Protein AF-K9Y235-F1 (afdb_monomer)

Nearest PDB structures (foldseek):
  1bdv-assembly1_B  TM=8.508E-01  e=1.990E-01  Lederbergvirus P22
  2ba3-assembly1_B  TM=8.684E-01  e=7.360E-01  Plasmid R64
  7odt-assembly1_a  TM=5.300E-01  e=9.327E+00  Homo sapiens

Solvent-accessible surface area (backbone atoms only — not comparable to full-atom values): 3957 Å² total; per-residue (Å²): 137,81,83,78,82,82,72,79,68,81,67,73,74,82,78,89,82,86,83,93,67,57,74,68,57,49,54,52,45,49,51,51,12,53,78,67,76,42,52,55,70,57,42,52,52,51,54,50,50,55,52,48,56,52,30,45,75,68,68,75,93

Sequence (61 aa):
MFNTDLYMNDTEMKKRMSLYLTPSLKKQLEQLAKVNNRTMSNMVEVLIIEAIEKAKTNNQI

InterPro domains:
  IPR010985 Ribbon-helix-helix [SSF47598] (15-56)
  IPR012869 CopG-like ribbon-helix-helix domain [PF07878] (15-56)
  IPR013321 Arc-type ribbon-helix-helix [G3DSA:1.10.1220.10] (13-57)

Foldseek 3Di:
DDPPPPPPPCPVPDDDDDDDDDPVVVVVLCVVCVVVVHDSVVSVVVVVVVVVVVCVVVVVD

Mean predicted aligned error: 8.35 Å

Radius of gyration: 17.3 Å; Cα contacts (8 Å, |Δi|>4): 15; chains: 1; bounding box: 49×38×35 Å

pLDDT: mean 86.2, std 18.89, range [41.0, 98.38]

Organism: Stanieria cyanosphaera (strain ATCC 29371 / PCC 7437) (NCBI:txid111780)

Secondary structure (DSSP, 8-state):
----TT-------PPP------HHHHHHHHHHHHHTT--HHHHHHHHHHHHHHHHHHTT--

Structure (mmCIF, N/CA/C/O backbone):
data_AF-K9Y235-F1
#
_entry.id   AF-K9Y235-F1
#
loop_
_atom_site.group_PDB
_atom_site.id
_atom_site.type_symbol
_atom_site.label_atom_id
_atom_site.label_alt_id
_atom_site.label_comp_id
_atom_site.label_asym_id
_atom_site.label_entity_id
_atom_site.label_seq_id
_atom_site.pdbx_PDB_ins_code
_atom_site.Cartn_x
_atom_site.Cartn_y
_atom_site.Cartn_z
_atom_site.occupancy
_atom_site.B_iso_or_equiv
_atom_site.auth_seq_id
_atom_site.auth_comp_id
_atom_site.auth_asym_id
_atom_site.auth_atom_id
_atom_site.pdbx_PDB_model_num
ATOM 1 N N . MET A 1 1 ? -33.188 28.504 -15.973 1.00 41.00 1 MET A N 1
ATOM 2 C CA . MET A 1 1 ? -31.964 28.788 -15.197 1.00 41.00 1 MET A CA 1
ATOM 3 C C . MET A 1 1 ? -31.570 27.486 -14.525 1.00 41.00 1 MET A C 1
ATOM 5 O O . MET A 1 1 ? -32.257 27.068 -13.606 1.00 41.00 1 MET A O 1
ATOM 9 N N . PHE A 1 2 ? -30.586 26.773 -15.070 1.00 43.03 2 PHE A N 1
ATOM 10 C CA . PHE A 1 2 ? -30.070 25.556 -14.444 1.00 43.03 2 PHE A CA 1
ATOM 11 C C . PHE A 1 2 ? -28.926 25.977 -13.521 1.00 43.03 2 PHE A C 1
ATOM 13 O O . PHE A 1 2 ? -27.946 26.537 -14.004 1.00 43.03 2 PHE A O 1
ATOM 20 N N . ASN A 1 3 ? -29.093 25.780 -12.211 1.00 44.19 3 ASN A N 1
ATOM 21 C CA . ASN A 1 3 ? -28.041 26.025 -11.225 1.00 44.19 3 ASN A CA 1
ATOM 22 C C . ASN A 1 3 ? -26.890 25.051 -11.4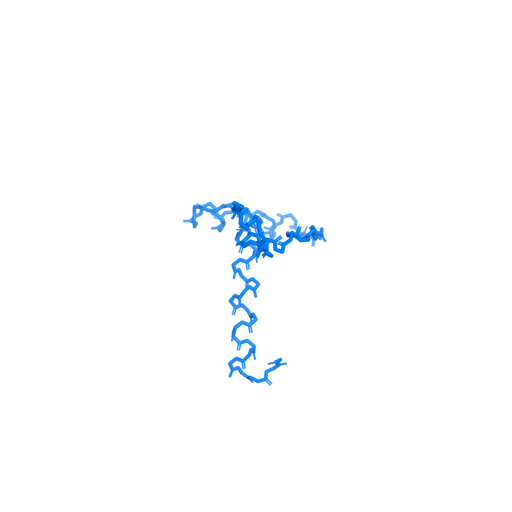84 1.00 44.19 3 ASN A C 1
ATOM 24 O O . ASN A 1 3 ? -27.016 23.852 -11.249 1.00 44.19 3 ASN A O 1
ATOM 28 N N . THR A 1 4 ? -25.777 25.579 -11.979 1.00 52.44 4 THR A N 1
ATOM 29 C CA . THR A 1 4 ? -24.525 24.851 -12.221 1.00 52.44 4 THR A CA 1
ATOM 30 C C . THR A 1 4 ? -23.667 24.689 -10.962 1.00 52.44 4 THR A C 1
ATOM 32 O O . THR A 1 4 ? -22.587 24.113 -11.035 1.00 52.44 4 THR A O 1
ATOM 35 N N . ASP A 1 5 ? -24.148 25.131 -9.798 1.00 50.88 5 ASP A N 1
ATOM 36 C CA . ASP A 1 5 ? -23.352 25.228 -8.564 1.00 50.88 5 ASP A CA 1
ATOM 37 C C . ASP A 1 5 ? -23.257 23.921 -7.748 1.00 50.88 5 ASP A C 1
ATOM 39 O O . ASP A 1 5 ? -22.773 23.925 -6.620 1.00 50.88 5 ASP A O 1
ATOM 43 N N . LEU A 1 6 ? -23.697 22.782 -8.296 1.00 50.44 6 LEU A N 1
ATOM 44 C CA . LEU A 1 6 ? -23.795 21.503 -7.569 1.00 50.44 6 LEU A CA 1
ATOM 45 C C . LEU A 1 6 ? -22.732 20.455 -7.936 1.00 50.44 6 LEU A C 1
ATOM 47 O O . LEU A 1 6 ? -22.851 19.298 -7.545 1.00 50.44 6 LEU A O 1
ATOM 51 N N . TYR A 1 7 ? -21.658 20.861 -8.615 1.00 49.72 7 TYR A N 1
ATOM 52 C CA . TYR A 1 7 ? -20.460 20.034 -8.798 1.00 49.72 7 TYR A CA 1
ATOM 53 C C . TYR A 1 7 ? -19.245 20.653 -8.100 1.00 49.72 7 TYR A C 1
ATOM 55 O O . TYR A 1 7 ? -18.172 20.781 -8.684 1.00 49.72 7 TYR A O 1
ATOM 63 N N . MET A 1 8 ? -19.392 20.997 -6.819 1.00 46.47 8 MET A N 1
ATOM 64 C CA . MET A 1 8 ? -18.249 21.046 -5.903 1.00 46.47 8 MET A CA 1
ATOM 65 C C . MET A 1 8 ? -17.830 19.603 -5.601 1.00 46.47 8 MET A C 1
ATOM 67 O O . MET A 1 8 ? -18.052 19.073 -4.517 1.00 46.47 8 MET A O 1
ATOM 71 N N . ASN A 1 9 ? -17.264 18.933 -6.605 1.00 45.06 9 ASN A N 1
ATOM 72 C CA . ASN A 1 9 ? -16.373 17.824 -6.328 1.00 45.06 9 ASN A CA 1
ATOM 73 C C . ASN A 1 9 ? -15.119 18.469 -5.741 1.00 45.06 9 ASN A C 1
ATOM 75 O O . ASN A 1 9 ? -14.245 18.917 -6.485 1.00 45.06 9 ASN A O 1
ATOM 79 N N . ASP A 1 10 ? -15.013 18.473 -4.415 1.00 47.62 10 ASP A N 1
ATOM 80 C CA . ASP A 1 10 ? -13.717 18.340 -3.754 1.00 47.62 10 ASP A CA 1
ATOM 81 C C . ASP A 1 10 ? -13.118 16.988 -4.185 1.00 47.62 10 ASP A C 1
ATOM 83 O O . ASP A 1 10 ? -12.981 16.032 -3.426 1.00 47.62 10 ASP A O 1
ATOM 87 N N . THR A 1 11 ? -12.757 16.864 -5.462 1.00 52.94 11 THR A N 1
ATOM 88 C CA . THR A 1 11 ? -11.658 15.996 -5.844 1.00 52.94 11 THR A CA 1
ATOM 89 C C . THR A 1 11 ? -10.440 16.656 -5.237 1.00 52.94 11 THR A C 1
ATOM 91 O O . THR A 1 11 ? -9.773 17.445 -5.907 1.00 52.94 11 THR A O 1
ATOM 94 N N . GLU A 1 12 ? -10.201 16.398 -3.948 1.00 66.31 12 GLU A N 1
ATOM 95 C CA . GLU A 1 12 ? -8.963 16.763 -3.282 1.00 66.31 12 GLU A CA 1
ATOM 96 C C . GLU A 1 12 ? -7.831 16.308 -4.197 1.00 66.31 12 GLU A C 1
ATOM 98 O O . GLU A 1 12 ? -7.580 15.113 -4.391 1.00 66.31 12 GLU A O 1
ATOM 103 N N . MET A 1 13 ? -7.206 17.270 -4.876 1.00 81.25 13 MET A N 1
ATOM 104 C CA . MET A 1 13 ? -6.157 16.961 -5.829 1.00 81.25 13 MET A CA 1
ATOM 105 C C . MET A 1 13 ? -5.047 16.258 -5.061 1.00 81.25 13 MET A C 1
ATOM 107 O O . MET A 1 13 ? -4.409 16.866 -4.194 1.00 81.25 13 MET A O 1
ATOM 111 N N . LYS A 1 14 ? -4.817 14.982 -5.394 1.00 83.81 14 LYS A N 1
ATOM 112 C CA . LYS A 1 14 ? -3.778 14.168 -4.764 1.00 83.81 14 LYS A CA 1
ATOM 113 C C . LYS A 1 14 ? -2.461 14.936 -4.775 1.00 83.81 14 LYS A C 1
ATOM 115 O O . LYS A 1 14 ? -1.967 15.342 -5.829 1.00 83.81 14 LYS A O 1
ATOM 120 N N . LYS A 1 15 ? -1.885 15.146 -3.592 1.00 90.94 15 LYS A N 1
ATOM 121 C CA . LYS A 1 15 ? -0.585 15.803 -3.452 1.00 90.94 15 LYS A CA 1
ATOM 122 C C . LYS A 1 15 ? 0.523 14.802 -3.769 1.00 90.94 15 LYS A C 1
ATOM 124 O O . LYS A 1 15 ? 0.483 13.651 -3.341 1.00 90.94 15 LYS A O 1
ATOM 129 N N . ARG A 1 16 ? 1.523 15.240 -4.536 1.00 91.38 16 ARG A N 1
ATOM 130 C CA . ARG A 1 16 ? 2.677 14.405 -4.885 1.00 91.38 16 ARG A CA 1
ATOM 131 C C . ARG A 1 16 ? 3.643 14.331 -3.705 1.00 91.38 16 ARG A C 1
ATOM 133 O O . ARG A 1 16 ? 4.032 15.358 -3.162 1.00 91.38 16 ARG A O 1
ATOM 140 N N . MET A 1 17 ? 4.089 13.121 -3.390 1.00 92.00 17 MET A N 1
ATOM 141 C CA . MET A 1 17 ? 5.152 12.848 -2.425 1.00 92.00 17 MET A CA 1
ATOM 142 C C . MET A 1 17 ? 6.288 12.096 -3.124 1.00 92.00 17 MET A C 1
ATOM 144 O O . MET A 1 17 ? 6.041 11.246 -3.981 1.00 92.00 17 MET A O 1
ATOM 148 N N . SER A 1 18 ? 7.528 12.411 -2.757 1.00 93.94 18 SER A N 1
ATOM 149 C CA . SER A 1 18 ? 8.724 11.686 -3.192 1.00 93.94 18 SER A CA 1
ATOM 150 C C . SER A 1 18 ? 9.357 11.011 -1.981 1.00 93.94 18 SER A C 1
ATOM 152 O O . SER A 1 18 ? 9.476 11.630 -0.928 1.00 93.94 18 SER A O 1
ATOM 154 N N . LEU A 1 19 ? 9.763 9.751 -2.133 1.00 93.25 19 LEU A N 1
ATOM 155 C CA . LEU A 1 19 ? 10.333 8.937 -1.061 1.00 93.25 19 LEU A CA 1
ATOM 156 C C . LEU A 1 19 ? 11.638 8.299 -1.537 1.00 93.25 19 LEU A C 1
ATOM 158 O O . LEU A 1 19 ? 11.726 7.835 -2.675 1.00 93.25 19 LEU A O 1
ATOM 162 N N . TYR A 1 20 ? 12.626 8.236 -0.647 1.00 96.25 20 TYR A N 1
ATOM 163 C CA . TYR A 1 20 ? 13.833 7.444 -0.857 1.00 96.25 20 TYR A CA 1
ATOM 164 C C . TYR A 1 20 ? 13.641 6.063 -0.239 1.00 96.25 20 TYR A C 1
ATOM 166 O O . TYR A 1 20 ? 13.304 5.943 0.935 1.00 96.25 20 TYR A O 1
ATOM 174 N N . LEU A 1 21 ? 13.863 5.021 -1.038 1.00 96.44 21 LEU A N 1
ATOM 175 C CA . LEU A 1 21 ? 13.773 3.627 -0.615 1.00 96.44 21 LEU A CA 1
ATOM 176 C C . LEU A 1 21 ? 15.084 2.923 -0.937 1.00 96.44 21 LEU A C 1
ATOM 178 O O . LEU A 1 21 ? 15.727 3.217 -1.948 1.00 96.44 21 LEU A O 1
ATOM 182 N N . THR A 1 22 ? 15.453 1.943 -0.116 1.00 98.38 22 THR A N 1
ATOM 183 C CA . THR A 1 22 ? 16.533 1.030 -0.493 1.00 98.38 22 THR A CA 1
ATOM 184 C C . THR A 1 22 ? 16.121 0.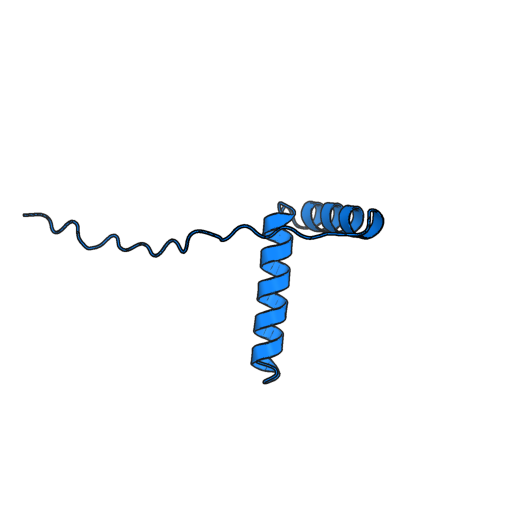231 -1.740 1.00 98.38 22 THR A C 1
ATOM 186 O O . THR A 1 22 ? 14.928 -0.041 -1.931 1.00 98.38 22 THR A O 1
ATOM 189 N N . PRO A 1 23 ? 17.073 -0.196 -2.592 1.00 98.25 23 PRO A N 1
ATOM 190 C CA . PRO A 1 23 ? 16.745 -0.959 -3.799 1.00 98.25 23 PRO A CA 1
ATOM 191 C C . PRO A 1 23 ? 15.948 -2.239 -3.507 1.00 98.25 23 PRO A C 1
ATOM 193 O O . PRO A 1 23 ? 15.007 -2.565 -4.230 1.00 98.25 23 PRO A O 1
ATOM 196 N N . SER A 1 24 ? 16.289 -2.933 -2.414 1.00 98.25 24 SER A N 1
ATOM 197 C CA . SER A 1 24 ? 15.585 -4.143 -1.973 1.00 98.25 24 SER A CA 1
ATOM 198 C C . SER A 1 24 ? 14.126 -3.852 -1.604 1.00 98.25 24 SER A C 1
ATOM 200 O O . SER A 1 24 ? 13.219 -4.526 -2.091 1.00 98.25 24 SER A O 1
ATOM 202 N N . LEU A 1 25 ? 13.883 -2.796 -0.819 1.00 97.81 25 LEU A N 1
ATOM 203 C CA . LEU A 1 25 ? 12.536 -2.423 -0.388 1.00 97.81 25 LEU A CA 1
ATOM 204 C C . LEU A 1 25 ? 11.658 -1.991 -1.567 1.00 97.81 25 LEU A C 1
ATOM 206 O O . LEU A 1 25 ? 10.500 -2.393 -1.651 1.00 97.81 25 LEU A O 1
ATOM 210 N N . LYS A 1 26 ? 12.215 -1.232 -2.520 1.00 97.44 26 LYS A N 1
ATOM 211 C CA . LYS A 1 26 ? 11.495 -0.861 -3.745 1.00 97.44 26 LYS A CA 1
ATOM 212 C C . LYS A 1 26 ? 11.050 -2.102 -4.526 1.00 97.44 26 LYS A C 1
ATOM 214 O O . LYS A 1 26 ? 9.894 -2.183 -4.929 1.00 97.44 26 LYS A O 1
ATOM 219 N N . LYS A 1 27 ? 11.939 -3.088 -4.685 1.00 98.12 27 LYS A N 1
ATOM 220 C CA . LYS A 1 27 ? 11.629 -4.346 -5.380 1.00 98.12 27 LYS A CA 1
ATOM 221 C C . LYS A 1 27 ? 10.520 -5.136 -4.676 1.00 98.12 27 LYS A C 1
ATOM 223 O O . LYS A 1 27 ? 9.637 -5.673 -5.338 1.00 98.12 27 LYS A O 1
ATOM 228 N N . GLN A 1 28 ? 10.543 -5.194 -3.346 1.00 98.12 28 GLN A N 1
ATOM 229 C CA . GLN A 1 28 ? 9.487 -5.851 -2.568 1.00 98.12 28 GLN A CA 1
ATOM 230 C C . GLN A 1 28 ? 8.142 -5.125 -2.707 1.00 98.12 28 GLN A C 1
ATOM 232 O O . GLN A 1 28 ? 7.115 -5.774 -2.894 1.00 98.12 28 GLN A O 1
ATOM 237 N N . LEU A 1 29 ? 8.142 -3.787 -2.697 1.00 97.56 29 LEU A N 1
ATOM 238 C CA . LEU A 1 29 ? 6.938 -2.985 -2.927 1.00 97.56 29 LEU A CA 1
ATOM 239 C C . LEU A 1 29 ? 6.360 -3.201 -4.336 1.00 97.56 29 LEU A C 1
ATOM 241 O O . LEU A 1 29 ? 5.149 -3.345 -4.483 1.00 97.56 29 LEU A O 1
ATOM 245 N N . GLU A 1 30 ? 7.209 -3.265 -5.365 1.00 97.81 30 GLU A N 1
ATOM 246 C CA . GLU A 1 30 ? 6.802 -3.590 -6.741 1.00 97.81 30 GLU A CA 1
ATOM 247 C C . GLU A 1 30 ? 6.138 -4.972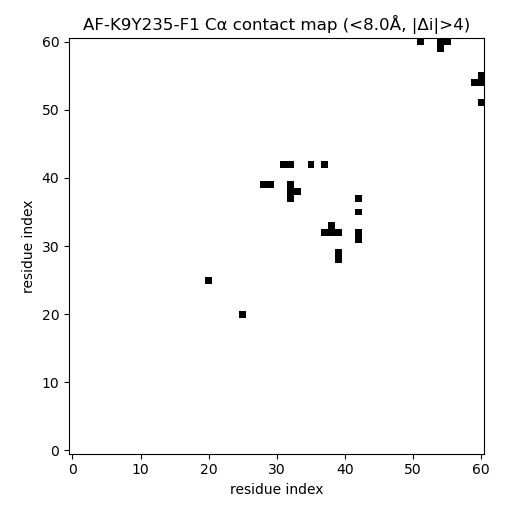 -6.825 1.00 97.81 30 GLU A C 1
ATOM 249 O O . GLU A 1 30 ? 5.082 -5.125 -7.445 1.00 97.81 30 GLU A O 1
ATOM 254 N N . GLN A 1 31 ? 6.726 -5.978 -6.170 1.00 98.25 31 GLN A N 1
ATOM 255 C CA . GLN A 1 31 ? 6.164 -7.328 -6.110 1.00 98.25 31 GLN A CA 1
ATOM 256 C C . GLN A 1 31 ? 4.816 -7.350 -5.385 1.00 98.25 31 GLN A C 1
ATOM 258 O O . GLN A 1 31 ? 3.862 -7.937 -5.896 1.00 98.25 31 GLN A O 1
ATOM 263 N N . LEU A 1 32 ? 4.716 -6.677 -4.237 1.00 97.94 32 LEU A N 1
ATOM 264 C CA . LEU A 1 32 ? 3.480 -6.585 -3.465 1.00 97.94 32 LEU A CA 1
ATOM 265 C C . LEU A 1 32 ? 2.365 -5.911 -4.272 1.00 97.94 32 LEU A C 1
ATOM 267 O O . LEU A 1 32 ? 1.249 -6.426 -4.326 1.00 97.94 32 LEU A O 1
ATOM 271 N N . ALA A 1 33 ? 2.673 -4.802 -4.947 1.00 98.19 33 ALA A N 1
ATOM 272 C CA . ALA A 1 33 ? 1.719 -4.104 -5.801 1.00 98.19 33 ALA A CA 1
ATOM 273 C C . ALA A 1 33 ? 1.215 -5.010 -6.937 1.00 98.19 33 ALA A C 1
ATOM 275 O O . ALA A 1 33 ? 0.011 -5.078 -7.183 1.00 98.19 33 ALA A O 1
ATOM 276 N N . LYS A 1 34 ? 2.114 -5.783 -7.565 1.00 98.00 34 LYS A N 1
ATOM 277 C CA . LYS A 1 34 ? 1.760 -6.745 -8.618 1.00 98.00 34 LYS A CA 1
ATOM 278 C C . LYS A 1 34 ? 0.830 -7.850 -8.115 1.00 98.00 34 LYS A C 1
ATOM 280 O O . LYS A 1 34 ? -0.170 -8.121 -8.768 1.00 98.00 34 LYS A O 1
ATOM 285 N N . VAL A 1 35 ? 1.133 -8.465 -6.969 1.00 98.12 35 VAL A N 1
ATOM 286 C CA . VAL A 1 35 ? 0.286 -9.518 -6.368 1.00 98.12 35 VAL A CA 1
ATOM 287 C C . VAL A 1 35 ? -1.121 -8.994 -6.065 1.00 98.12 35 VAL A C 1
ATOM 289 O O . VAL A 1 35 ? -2.096 -9.719 -6.229 1.00 98.12 35 VAL A O 1
ATOM 292 N N . ASN A 1 36 ? -1.233 -7.718 -5.692 1.00 96.88 36 ASN A N 1
ATOM 293 C CA . ASN A 1 36 ? -2.505 -7.067 -5.383 1.00 96.88 36 ASN A CA 1
ATOM 294 C C . ASN A 1 36 ? -3.187 -6.410 -6.600 1.00 96.88 36 ASN A C 1
ATOM 296 O O . ASN A 1 36 ? -4.193 -5.727 -6.419 1.00 96.88 36 ASN A O 1
ATOM 300 N N . ASN A 1 37 ? -2.668 -6.590 -7.823 1.00 97.12 37 ASN A N 1
ATOM 301 C CA . ASN A 1 37 ? -3.160 -5.949 -9.054 1.00 97.12 37 ASN A CA 1
ATOM 302 C C . ASN A 1 37 ? -3.282 -4.415 -8.946 1.00 97.12 37 ASN A C 1
ATOM 304 O O . ASN A 1 37 ? -4.250 -3.811 -9.409 1.00 97.12 37 ASN A O 1
ATOM 308 N N . ARG A 1 38 ? -2.292 -3.770 -8.321 1.00 96.25 38 ARG A N 1
ATOM 309 C CA . ARG A 1 38 ? -2.242 -2.317 -8.097 1.00 96.25 38 ARG A CA 1
ATOM 310 C C . ARG A 1 38 ? -0.959 -1.710 -8.652 1.00 96.25 38 ARG A C 1
ATOM 312 O O . ARG A 1 38 ? 0.057 -2.378 -8.822 1.00 96.25 38 ARG A O 1
ATOM 319 N N . THR A 1 39 ? -0.988 -0.400 -8.891 1.00 96.94 39 THR A N 1
ATOM 320 C CA . THR A 1 39 ? 0.242 0.379 -9.085 1.00 96.94 39 THR A CA 1
ATOM 321 C C . THR A 1 39 ? 0.947 0.577 -7.743 1.00 96.94 39 THR A C 1
ATOM 323 O O . THR A 1 39 ? 0.301 0.564 -6.696 1.00 96.94 39 THR A O 1
ATOM 326 N N . MET A 1 40 ? 2.262 0.815 -7.750 1.00 95.69 40 MET A N 1
ATOM 327 C CA . MET A 1 40 ? 3.011 1.092 -6.515 1.00 95.69 40 MET A CA 1
ATOM 328 C C . MET A 1 40 ? 2.428 2.267 -5.725 1.00 95.69 40 MET A C 1
ATOM 330 O O . MET A 1 40 ? 2.269 2.163 -4.516 1.00 95.69 40 MET A O 1
ATOM 334 N N . SER A 1 41 ? 2.099 3.376 -6.395 1.00 94.88 41 SER A N 1
ATOM 335 C CA . SER A 1 41 ? 1.549 4.561 -5.727 1.00 94.88 41 SER A CA 1
ATOM 336 C C . SER A 1 41 ? 0.209 4.265 -5.058 1.00 94.88 41 SER A C 1
ATOM 338 O O . SER A 1 41 ? 0.001 4.675 -3.924 1.00 94.88 41 SER A O 1
ATOM 340 N N . ASN A 1 42 ? -0.666 3.506 -5.727 1.00 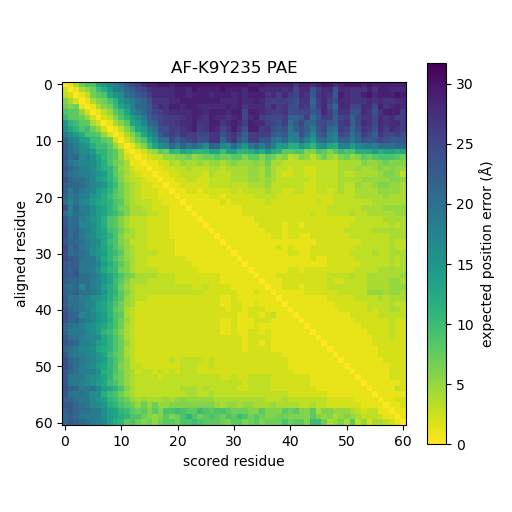95.25 42 ASN A N 1
ATOM 341 C CA . ASN A 1 42 ? -1.944 3.091 -5.151 1.00 95.25 42 ASN A CA 1
ATOM 342 C C . ASN A 1 42 ? -1.735 2.110 -3.986 1.00 95.25 42 ASN A C 1
ATOM 344 O O . ASN A 1 42 ? -2.381 2.237 -2.956 1.00 95.25 42 ASN A O 1
ATOM 348 N N . MET A 1 43 ? -0.783 1.179 -4.106 1.00 96.94 43 MET A N 1
ATOM 349 C CA . MET A 1 43 ? -0.436 0.275 -3.008 1.00 96.94 43 MET A CA 1
ATOM 350 C C . MET A 1 43 ? 0.049 1.046 -1.772 1.00 96.94 43 MET A C 1
ATOM 352 O O . MET A 1 43 ? -0.396 0.765 -0.666 1.00 96.94 43 MET A O 1
ATOM 356 N N . VAL A 1 44 ? 0.921 2.043 -1.950 1.00 96.44 44 VAL A N 1
ATOM 357 C CA . VAL A 1 44 ? 1.392 2.905 -0.852 1.00 96.44 44 VAL A CA 1
ATOM 358 C C . VAL A 1 44 ? 0.236 3.683 -0.224 1.00 96.44 44 VAL A C 1
ATOM 360 O O . VAL A 1 44 ? 0.152 3.752 0.995 1.00 96.44 44 VAL A O 1
ATOM 363 N N . GLU A 1 45 ? -0.673 4.226 -1.033 1.00 95.25 45 GLU A N 1
ATOM 364 C CA . GLU A 1 45 ? -1.870 4.920 -0.548 1.00 95.25 45 GLU A CA 1
ATOM 365 C C . GLU A 1 45 ? -2.744 4.010 0.328 1.00 95.25 45 GLU A C 1
ATOM 367 O O . GLU A 1 45 ? -3.102 4.402 1.434 1.00 95.25 45 GLU A O 1
ATOM 372 N N . VAL A 1 46 ? -3.006 2.773 -0.111 1.00 95.81 46 VAL A N 1
ATOM 373 C CA . VAL A 1 46 ? -3.756 1.777 0.676 1.00 95.81 46 VAL A CA 1
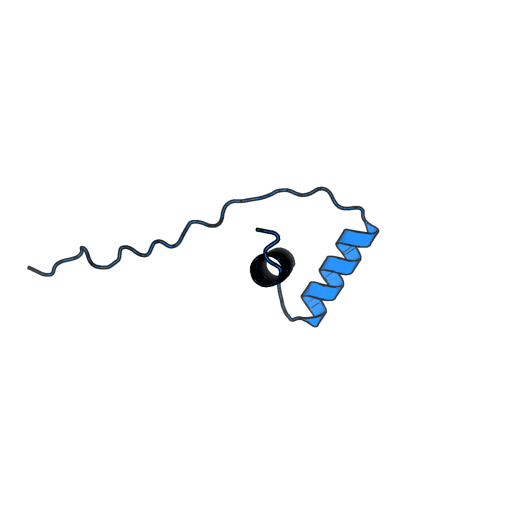ATOM 374 C C . VAL A 1 46 ? -3.059 1.483 2.005 1.00 95.81 46 VAL A C 1
ATOM 376 O O . VAL A 1 46 ? -3.695 1.556 3.052 1.00 95.81 46 VAL A O 1
ATOM 379 N N . LEU A 1 47 ? -1.748 1.223 1.982 1.00 96.25 47 LEU A N 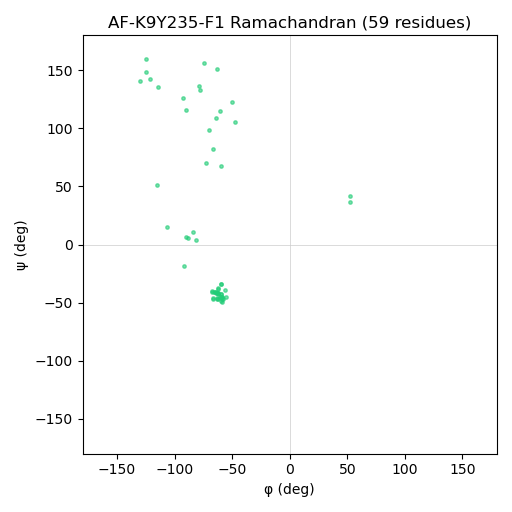1
ATOM 380 C CA . LEU A 1 47 ? -0.979 0.928 3.196 1.00 96.25 47 LEU A CA 1
ATOM 381 C C . LEU A 1 47 ? -0.979 2.101 4.189 1.00 96.25 47 LEU A C 1
ATOM 383 O O . LEU A 1 47 ? -1.034 1.885 5.398 1.00 96.25 47 LEU A O 1
ATOM 387 N N . ILE A 1 48 ? -0.926 3.341 3.693 1.00 96.25 48 ILE A N 1
ATOM 388 C CA . ILE A 1 48 ? -1.009 4.547 4.528 1.00 96.25 48 ILE A CA 1
ATOM 389 C C . ILE A 1 48 ? -2.399 4.664 5.162 1.00 96.25 48 ILE A C 1
ATOM 391 O O . ILE A 1 48 ? -2.490 4.912 6.363 1.00 96.25 48 ILE A O 1
ATOM 395 N N . ILE A 1 49 ? -3.468 4.458 4.386 1.00 96.06 49 ILE A N 1
ATOM 396 C CA . ILE A 1 49 ? -4.848 4.497 4.892 1.00 96.06 49 ILE A CA 1
ATOM 397 C C . ILE A 1 49 ? -5.035 3.453 5.997 1.00 96.06 49 ILE A C 1
ATOM 399 O O . ILE A 1 49 ? -5.487 3.792 7.087 1.00 96.06 49 ILE A O 1
ATOM 403 N N . GLU A 1 50 ? -4.625 2.206 5.760 1.00 96.81 50 GLU A N 1
ATOM 404 C CA . GLU A 1 50 ? -4.727 1.122 6.745 1.00 96.81 50 GLU A CA 1
ATOM 405 C C . GLU A 1 50 ? -3.957 1.434 8.036 1.00 96.81 50 GLU A C 1
ATOM 407 O O . GLU A 1 50 ? -4.457 1.201 9.139 1.00 96.81 50 GLU A O 1
ATOM 412 N N . ALA A 1 51 ? -2.749 1.993 7.917 1.00 97.44 51 ALA A N 1
ATOM 413 C CA . ALA A 1 51 ? -1.944 2.384 9.069 1.00 97.44 51 ALA A CA 1
ATOM 414 C C . ALA A 1 51 ? -2.607 3.506 9.887 1.00 97.44 51 ALA A C 1
ATOM 416 O O . ALA A 1 51 ? -2.606 3.443 11.117 1.00 97.44 51 ALA A O 1
ATOM 417 N N . ILE A 1 52 ? -3.201 4.500 9.219 1.00 97.38 52 ILE A N 1
ATOM 418 C CA . ILE A 1 52 ? -3.915 5.612 9.862 1.00 97.38 52 ILE A CA 1
ATOM 419 C C . ILE A 1 52 ? -5.177 5.113 10.571 1.00 97.38 52 ILE A C 1
ATOM 421 O O . ILE A 1 52 ? -5.388 5.447 11.734 1.00 97.38 52 ILE A O 1
ATOM 425 N N . GLU A 1 53 ? -5.995 4.286 9.918 1.00 96.94 53 GLU A N 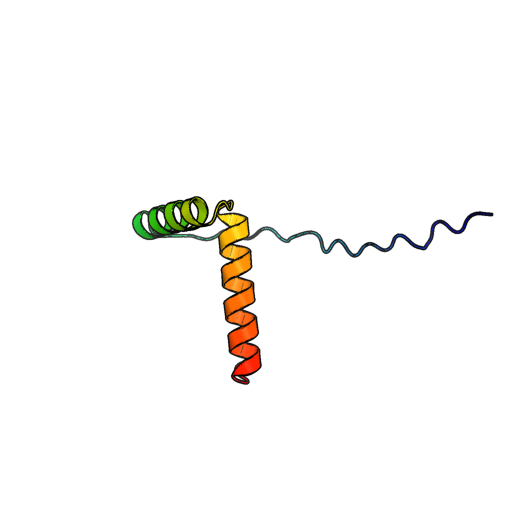1
ATOM 426 C CA . GLU A 1 53 ? -7.217 3.737 10.525 1.00 96.94 53 GLU A CA 1
ATOM 427 C C . GLU A 1 53 ? -6.903 2.871 11.752 1.00 96.94 53 GLU A C 1
ATOM 429 O O . GLU A 1 53 ? -7.574 2.955 12.788 1.00 96.94 53 GLU A O 1
ATOM 434 N N . LYS A 1 54 ? -5.811 2.101 11.694 1.00 97.44 54 LYS A N 1
ATOM 435 C CA . LYS A 1 54 ? -5.308 1.361 12.853 1.00 97.4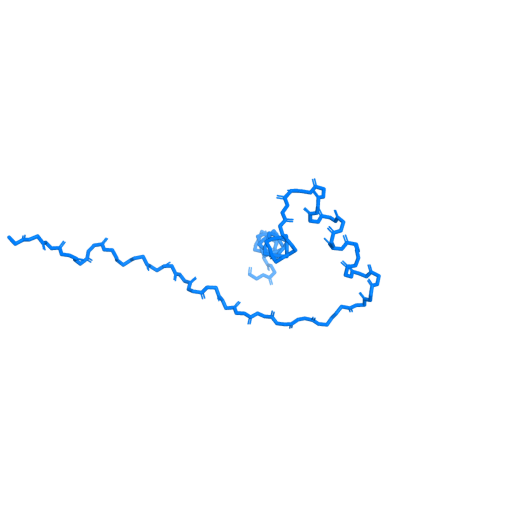4 54 LYS A CA 1
ATOM 436 C C . LYS A 1 54 ? -4.859 2.297 13.980 1.00 97.44 54 LYS A C 1
ATOM 438 O O . LYS A 1 54 ? -5.141 2.020 15.143 1.00 97.44 54 LYS A O 1
ATOM 443 N N . ALA A 1 55 ? -4.174 3.392 13.659 1.00 97.69 55 ALA A N 1
ATOM 444 C CA . ALA A 1 55 ? -3.697 4.353 14.651 1.00 97.69 55 ALA A CA 1
ATOM 445 C C . ALA A 1 55 ? -4.854 5.105 15.339 1.00 97.69 55 ALA A C 1
ATOM 447 O O . ALA A 1 55 ? -4.836 5.215 16.565 1.00 97.69 55 ALA A O 1
ATOM 448 N N . LYS A 1 56 ? -5.894 5.504 14.590 1.00 96.81 56 LYS A N 1
ATOM 449 C CA . LYS A 1 56 ? -7.144 6.066 15.141 1.00 96.81 56 LYS A CA 1
ATOM 450 C C . LYS A 1 56 ? -7.822 5.095 16.105 1.00 96.81 56 LYS A C 1
ATOM 452 O O . LYS A 1 56 ? -8.177 5.458 17.219 1.00 96.81 56 LYS A O 1
ATOM 457 N N . THR A 1 57 ? -7.947 3.829 15.700 1.00 96.38 57 THR A N 1
ATOM 458 C CA . THR A 1 57 ? -8.554 2.776 16.536 1.00 96.38 57 THR A CA 1
ATOM 459 C C . THR A 1 57 ? -7.795 2.578 17.853 1.00 96.38 57 THR A C 1
ATOM 461 O O . THR A 1 57 ? -8.395 2.307 18.891 1.00 96.38 57 THR A O 1
ATOM 464 N N . ASN A 1 58 ? -6.473 2.752 17.827 1.00 94.25 58 ASN A N 1
ATOM 465 C CA . ASN A 1 58 ? -5.611 2.616 18.998 1.00 94.25 58 ASN A CA 1
ATOM 466 C C . ASN A 1 58 ? -5.449 3.920 19.803 1.00 94.25 58 ASN A C 1
ATOM 468 O O . ASN A 1 58 ? -4.648 3.938 20.737 1.00 94.25 58 ASN A O 1
ATOM 472 N N . ASN A 1 59 ? -6.164 4.997 19.453 1.00 90.56 59 ASN A N 1
ATOM 473 C CA . ASN A 1 59 ? -6.014 6.340 20.032 1.00 90.56 59 ASN A CA 1
ATOM 474 C C . ASN A 1 59 ? -4.563 6.865 20.004 1.00 90.56 59 ASN A C 1
ATOM 476 O O . ASN A 1 59 ? -4.098 7.498 20.951 1.00 90.56 59 ASN A O 1
ATOM 480 N N . GLN A 1 60 ? -3.820 6.554 18.940 1.00 87.88 60 GLN A N 1
ATOM 481 C CA . GLN A 1 60 ? -2.452 7.044 18.733 1.00 87.88 60 GLN A CA 1
ATOM 482 C C . GLN A 1 60 ? -2.413 8.350 17.930 1.00 87.88 60 GLN A C 1
ATOM 484 O O . GLN A 1 60 ? -1.401 9.050 17.970 1.00 87.88 60 GLN A O 1
ATOM 489 N N . ILE A 1 61 ? -3.506 8.653 17.224 1.00 81.06 61 ILE A N 1
ATOM 490 C CA . ILE A 1 61 ? -3.840 9.907 16.535 1.00 81.06 61 ILE A CA 1
ATOM 491 C C 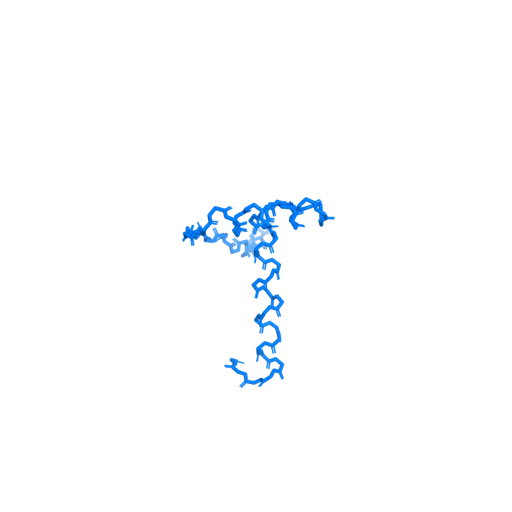. ILE A 1 61 ? -5.356 10.094 16.525 1.00 81.06 61 ILE A C 1
ATOM 493 O O . ILE A 1 61 ? -6.063 9.079 16.731 1.00 81.06 61 ILE A O 1
#